Protein AF-A0A9C9G5C8-F1 (afdb_monomer)

Radius of gyration: 16.07 Å; Cα contacts (8 Å, |Δi|>4): 36; chains: 1; bounding box: 38×28×41 Å

Structure (mmCIF, N/CA/C/O backbone):
data_AF-A0A9C9G5C8-F1
#
_entry.id   AF-A0A9C9G5C8-F1
#
loop_
_atom_site.group_PDB
_atom_site.id
_atom_site.type_symbol
_atom_site.label_atom_id
_atom_site.label_alt_id
_atom_site.label_comp_id
_atom_site.label_asym_id
_atom_site.label_entity_id
_atom_site.label_seq_id
_atom_site.pdbx_PDB_ins_code
_atom_site.Cartn_x
_atom_site.Cartn_y
_atom_site.Cartn_z
_atom_site.occupancy
_atom_site.B_iso_or_equiv
_atom_site.auth_seq_id
_atom_site.auth_comp_id
_atom_site.auth_asym_id
_atom_site.auth_atom_id
_atom_site.pdbx_PDB_model_num
ATOM 1 N N . GLU A 1 1 ? 19.592 -4.039 14.136 1.00 78.94 1 GLU A N 1
ATOM 2 C CA . GLU A 1 1 ? 19.234 -5.448 14.389 1.00 78.94 1 GLU A CA 1
ATOM 3 C C . GLU A 1 1 ? 18.676 -6.034 13.102 1.00 78.94 1 GLU A C 1
ATOM 5 O O . GLU A 1 1 ? 18.090 -5.281 12.330 1.00 78.94 1 GLU A O 1
ATOM 10 N N . THR A 1 2 ? 18.926 -7.310 12.820 1.00 92.56 2 THR A N 1
ATOM 11 C CA . THR A 1 2 ? 18.405 -7.974 11.616 1.00 92.56 2 THR A CA 1
ATOM 12 C C . THR A 1 2 ? 17.088 -8.651 11.969 1.00 92.56 2 THR A C 1
ATOM 14 O O . THR A 1 2 ? 17.064 -9.458 12.891 1.00 92.56 2 THR A O 1
ATOM 17 N N . VAL A 1 3 ? 16.016 -8.328 11.244 1.00 94.50 3 VAL A N 1
ATOM 18 C CA . VAL A 1 3 ? 14.692 -8.940 11.437 1.00 94.50 3 VAL A CA 1
ATOM 19 C C . VAL A 1 3 ? 14.530 -10.195 10.579 1.00 94.50 3 VAL A C 1
ATOM 21 O O . VAL A 1 3 ? 15.065 -10.274 9.469 1.00 94.50 3 VAL A O 1
ATOM 24 N N . GLU A 1 4 ? 13.798 -11.171 11.107 1.00 95.94 4 GLU A N 1
ATOM 25 C CA . G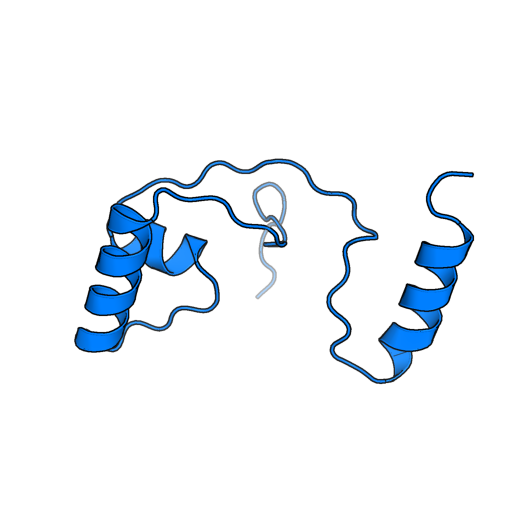LU A 1 4 ? 13.357 -12.364 10.379 1.00 95.94 4 GLU A CA 1
ATOM 26 C C . GLU A 1 4 ? 12.313 -11.966 9.311 1.00 95.94 4 GLU A C 1
ATOM 28 O O . GLU A 1 4 ? 11.609 -10.971 9.488 1.00 95.94 4 GLU A O 1
ATOM 33 N N . ARG A 1 5 ? 12.290 -12.650 8.156 1.00 95.56 5 ARG A N 1
ATOM 34 C CA . ARG A 1 5 ? 11.513 -12.233 6.969 1.00 95.56 5 ARG A CA 1
ATOM 35 C C . ARG A 1 5 ? 10.466 -13.242 6.493 1.00 95.56 5 ARG A C 1
ATOM 37 O O . ARG A 1 5 ? 9.823 -12.962 5.488 1.00 95.56 5 ARG A O 1
ATOM 44 N N . ASN A 1 6 ? 10.310 -14.390 7.148 1.00 94.94 6 ASN A N 1
ATOM 45 C CA . ASN A 1 6 ? 9.430 -15.457 6.660 1.00 94.94 6 ASN A CA 1
ATOM 46 C C . ASN A 1 6 ? 7.957 -15.025 6.640 1.00 94.94 6 ASN A C 1
ATOM 48 O O . ASN A 1 6 ? 7.229 -15.430 5.740 1.00 94.94 6 ASN A O 1
ATOM 52 N N . ASP A 1 7 ? 7.559 -14.148 7.564 1.00 92.62 7 ASP A N 1
ATOM 53 C CA . ASP A 1 7 ? 6.183 -13.648 7.685 1.00 92.62 7 ASP A CA 1
ATOM 54 C C . ASP A 1 7 ? 6.034 -12.165 7.285 1.00 92.62 7 ASP A C 1
ATOM 56 O O . ASP A 1 7 ? 5.029 -11.526 7.597 1.00 92.62 7 ASP A O 1
ATOM 60 N N . LEU A 1 8 ? 7.030 -11.588 6.598 1.00 94.75 8 LEU A N 1
ATOM 61 C CA . LEU A 1 8 ? 6.993 -10.190 6.161 1.00 94.75 8 LEU A CA 1
ATOM 62 C C . LEU A 1 8 ? 6.549 -10.060 4.706 1.00 94.75 8 LEU A C 1
ATOM 64 O O . LEU A 1 8 ? 7.112 -10.676 3.805 1.00 94.75 8 LEU A O 1
ATOM 68 N N . TRP A 1 9 ? 5.584 -9.171 4.488 1.00 95.31 9 TRP A N 1
ATOM 69 C CA . TRP A 1 9 ? 5.005 -8.886 3.180 1.00 95.31 9 TRP A CA 1
ATOM 70 C C . TRP A 1 9 ? 5.190 -7.415 2.813 1.00 95.31 9 TRP A C 1
ATOM 72 O O . TRP A 1 9 ? 5.169 -6.533 3.673 1.00 95.31 9 TRP A O 1
ATOM 82 N N . HIS A 1 10 ? 5.346 -7.140 1.519 1.00 95.69 10 HIS A N 1
ATOM 83 C CA . HIS A 1 10 ? 5.270 -5.780 0.997 1.00 95.69 10 HIS A CA 1
ATOM 84 C C . HIS A 1 10 ? 3.802 -5.400 0.792 1.00 95.69 10 HIS A C 1
ATOM 86 O O . HIS A 1 10 ? 3.113 -6.019 -0.016 1.00 95.69 10 HIS A O 1
ATOM 92 N N . ALA A 1 11 ? 3.331 -4.371 1.497 1.00 96.06 11 ALA A N 1
ATOM 93 C CA . ALA A 1 11 ? 2.017 -3.795 1.239 1.00 96.06 11 ALA A CA 1
ATOM 94 C C . ALA A 1 11 ? 2.004 -3.124 -0.147 1.00 96.06 11 ALA A C 1
ATOM 96 O O . ALA A 1 11 ? 2.779 -2.200 -0.411 1.00 96.06 11 ALA A O 1
ATOM 97 N N . LEU A 1 12 ? 1.131 -3.612 -1.030 1.00 97.25 12 LEU A N 1
ATOM 98 C CA . LEU A 1 12 ? 0.887 -3.076 -2.371 1.00 97.25 12 LEU A CA 1
ATOM 99 C C . LEU A 1 12 ? -0.515 -2.451 -2.447 1.00 97.25 12 LEU A C 1
ATOM 101 O O . LEU A 1 12 ? -1.285 -2.479 -1.484 1.00 97.25 12 LEU A O 1
ATOM 105 N N . THR A 1 13 ? -0.852 -1.892 -3.608 1.00 96.94 13 THR A N 1
ATOM 106 C CA . THR A 1 13 ? -2.197 -1.402 -3.939 1.00 96.94 13 THR A CA 1
ATOM 107 C C . THR A 1 13 ? -2.662 -2.013 -5.271 1.00 96.94 13 THR A C 1
ATOM 109 O O . THR A 1 13 ? -1.815 -2.434 -6.060 1.00 96.94 13 THR A O 1
ATOM 112 N N . PRO A 1 14 ? -3.974 -2.089 -5.569 1.00 97.94 14 PRO A N 1
ATOM 113 C CA . PRO A 1 14 ? -5.112 -1.600 -4.784 1.00 97.94 14 PRO A CA 1
ATOM 114 C C . PRO A 1 14 ? -5.336 -2.352 -3.467 1.00 97.94 14 PRO A C 1
ATOM 116 O O . PRO A 1 14 ? -5.130 -3.559 -3.396 1.00 97.94 14 PRO A O 1
ATOM 119 N N . GLN A 1 15 ? -5.824 -1.642 -2.449 1.00 98.38 15 GLN A N 1
ATOM 120 C CA . GLN A 1 15 ? -6.359 -2.235 -1.220 1.00 98.38 15 GLN A CA 1
ATOM 121 C C . GLN A 1 15 ? -7.883 -2.066 -1.213 1.00 98.38 15 GLN A C 1
ATOM 123 O O . GLN A 1 15 ? -8.392 -0.994 -1.544 1.00 98.38 15 GLN A O 1
ATOM 128 N N . ILE A 1 16 ? -8.629 -3.129 -0.897 1.00 98.38 16 ILE A N 1
ATOM 129 C CA . ILE A 1 16 ? -10.089 -3.164 -1.072 1.00 98.38 16 ILE A CA 1
ATOM 130 C C . ILE A 1 16 ? -10.776 -3.342 0.279 1.00 98.38 16 ILE A C 1
ATOM 132 O O . ILE A 1 16 ? -10.597 -4.357 0.947 1.00 98.38 16 ILE A O 1
ATOM 136 N N . PHE A 1 17 ? -11.640 -2.388 0.627 1.00 98.50 17 PHE A N 1
ATOM 137 C CA . PHE A 1 17 ? -12.422 -2.388 1.862 1.00 98.50 17 PHE A CA 1
ATOM 138 C C . PHE A 1 17 ? -13.861 -1.927 1.614 1.00 98.50 17 PHE A C 1
ATOM 140 O O . PHE A 1 17 ? -14.176 -1.312 0.590 1.00 98.50 17 PHE A O 1
ATOM 147 N N . ARG A 1 18 ? -14.761 -2.204 2.565 1.00 98.50 18 ARG A N 1
ATOM 148 C CA . ARG A 1 18 ? -16.095 -1.589 2.567 1.00 98.50 18 ARG A CA 1
ATOM 149 C C . ARG A 1 18 ? -15.952 -0.100 2.866 1.00 98.50 18 ARG A C 1
ATOM 151 O O . ARG A 1 18 ? -15.292 0.272 3.832 1.00 98.50 18 ARG A O 1
ATOM 158 N N . LEU A 1 19 ? -16.616 0.735 2.067 1.00 98.50 19 LEU A N 1
ATOM 159 C CA . LEU A 1 19 ? -16.501 2.193 2.150 1.00 98.50 19 LEU A CA 1
ATOM 160 C C . LEU A 1 19 ? -16.779 2.729 3.562 1.00 98.50 19 LEU A C 1
ATOM 162 O O . LEU A 1 19 ? -15.945 3.435 4.120 1.00 98.50 19 LEU A O 1
ATOM 166 N N . ASP A 1 20 ? -17.911 2.347 4.159 1.00 98.50 20 ASP A N 1
ATOM 167 C CA . ASP A 1 20 ? -18.322 2.852 5.475 1.00 98.50 20 ASP A CA 1
ATOM 168 C C . ASP A 1 20 ? -17.375 2.418 6.604 1.00 98.50 20 ASP A C 1
ATOM 170 O O . ASP A 1 20 ? -17.220 3.116 7.606 1.00 98.50 20 ASP A O 1
ATOM 174 N N . GLU A 1 21 ? -16.763 1.239 6.490 1.00 98.56 21 GLU A N 1
ATOM 175 C CA . GLU A 1 21 ? -15.786 0.738 7.463 1.00 98.56 21 GLU A CA 1
ATOM 176 C C . GLU A 1 21 ? -14.465 1.489 7.326 1.00 98.56 21 GLU A C 1
ATOM 178 O O . GLU A 1 21 ? -13.978 2.034 8.316 1.00 98.56 21 GLU A O 1
ATOM 183 N N . LEU A 1 22 ? -13.957 1.613 6.097 1.00 98.81 22 LEU A N 1
ATOM 184 C CA . LEU A 1 22 ? -12.717 2.324 5.809 1.00 98.81 22 LEU A CA 1
ATOM 185 C C . LEU A 1 22 ? -12.800 3.801 6.203 1.00 98.81 22 LEU A C 1
ATOM 187 O O . LEU A 1 22 ? -11.904 4.323 6.863 1.00 98.81 22 LEU A O 1
ATOM 191 N N . GLN A 1 23 ? -13.893 4.479 5.851 1.00 98.69 23 GLN A N 1
ATOM 192 C CA . GLN A 1 23 ? -14.075 5.891 6.174 1.00 98.69 23 GLN A CA 1
ATOM 193 C C . GLN A 1 23 ? -14.088 6.129 7.689 1.00 98.69 23 GLN A C 1
ATOM 195 O O . GLN A 1 23 ? -13.486 7.095 8.163 1.00 98.69 23 GLN A O 1
ATOM 200 N N . ARG A 1 24 ? -14.754 5.254 8.456 1.00 9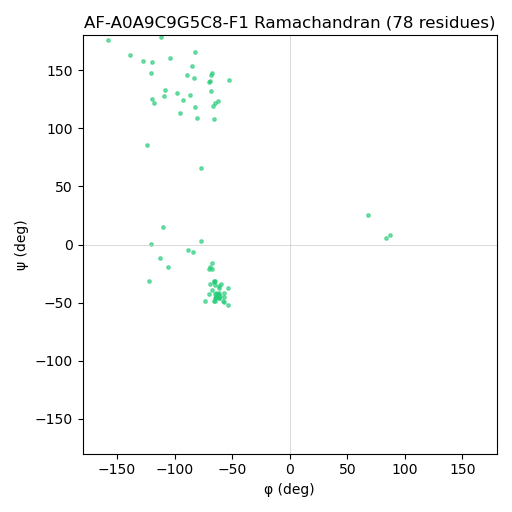8.69 24 ARG A N 1
ATOM 201 C CA . ARG A 1 24 ? -14.744 5.324 9.924 1.00 98.69 24 ARG A CA 1
ATOM 202 C C . ARG A 1 24 ? -13.348 5.072 10.480 1.00 98.69 24 ARG A C 1
ATOM 204 O O . ARG A 1 24 ? -12.893 5.879 11.282 1.00 98.69 24 ARG A O 1
ATOM 211 N N . ALA A 1 25 ? -12.668 4.018 10.026 1.00 98.62 25 ALA A N 1
ATOM 212 C CA . ALA A 1 25 ? -11.321 3.678 10.479 1.00 98.62 25 ALA A CA 1
ATOM 213 C C . ALA A 1 25 ? -10.333 4.833 10.248 1.00 98.62 25 ALA A C 1
ATOM 215 O O . ALA A 1 25 ? -9.684 5.281 11.190 1.00 98.62 25 ALA A O 1
ATOM 216 N N . LEU A 1 26 ? -10.302 5.397 9.035 1.00 98.62 26 LEU A N 1
ATOM 217 C CA . LEU A 1 26 ? -9.447 6.541 8.699 1.00 98.62 26 LEU A CA 1
ATOM 218 C C . LEU A 1 26 ? -9.791 7.794 9.514 1.00 98.62 26 LEU A C 1
ATOM 220 O O . LEU A 1 26 ? -8.892 8.481 9.996 1.00 98.62 26 LEU A O 1
ATOM 224 N N . SER A 1 27 ? -11.082 8.096 9.691 1.00 98.44 27 SER A N 1
ATOM 225 C CA . SER A 1 27 ? -11.509 9.273 10.462 1.00 98.44 27 SER A CA 1
ATOM 226 C C . SER A 1 27 ? -11.117 9.156 11.936 1.00 98.44 27 SER A C 1
ATOM 228 O O . SER A 1 27 ? -10.645 10.127 12.524 1.00 98.44 27 SER A O 1
ATOM 230 N N . THR A 1 28 ? -11.290 7.971 12.527 1.00 98.38 28 THR A N 1
ATOM 231 C CA . THR A 1 28 ? -10.887 7.689 13.908 1.00 98.38 28 THR A CA 1
ATOM 232 C C . THR A 1 28 ? -9.373 7.758 14.062 1.00 98.38 28 THR A C 1
ATOM 234 O O . THR A 1 28 ? -8.897 8.477 14.936 1.00 98.38 28 THR A O 1
ATOM 237 N N . ALA A 1 29 ? -8.615 7.100 13.180 1.00 98.19 29 ALA A N 1
ATOM 238 C CA . ALA A 1 29 ? -7.155 7.126 13.218 1.00 98.19 29 ALA A CA 1
ATOM 239 C C . ALA A 1 29 ? -6.607 8.560 13.129 1.00 98.19 29 ALA A C 1
ATOM 241 O O . ALA A 1 29 ? -5.726 8.942 13.900 1.00 98.19 29 ALA A O 1
ATOM 242 N N . LEU A 1 30 ? -7.194 9.390 12.257 1.00 97.69 30 LEU A N 1
ATOM 243 C CA . LEU A 1 30 ? -6.845 10.805 12.140 1.00 97.69 30 LEU A CA 1
ATOM 244 C C . LEU A 1 30 ? -7.171 11.594 13.418 1.00 97.69 30 LEU A C 1
ATOM 246 O O . LEU A 1 30 ? -6.350 12.391 13.868 1.00 97.69 30 LEU A O 1
ATOM 250 N N . ALA A 1 31 ? -8.35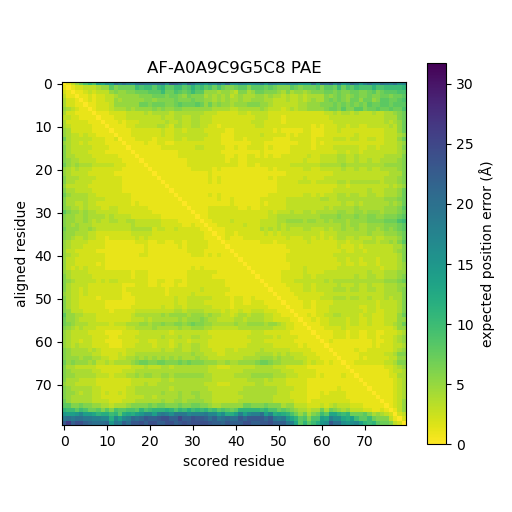2 11.384 14.007 1.00 98.00 31 ALA A N 1
ATOM 251 C CA . ALA A 1 31 ? -8.772 12.070 15.231 1.00 98.00 31 ALA A CA 1
ATOM 252 C C . ALA A 1 31 ? -7.910 11.693 16.448 1.00 98.00 31 ALA A C 1
ATOM 254 O O . ALA A 1 31 ? -7.681 12.525 17.326 1.00 98.00 31 ALA A O 1
ATOM 255 N N . GLU A 1 32 ? -7.415 10.458 16.487 1.00 97.50 32 GLU A N 1
ATOM 256 C CA . GLU A 1 32 ? -6.555 9.935 17.551 1.00 97.50 32 GLU A CA 1
ATOM 257 C C . GLU A 1 32 ? -5.059 10.196 17.307 1.00 97.50 32 GLU A C 1
ATOM 259 O O . GLU A 1 32 ? -4.234 9.901 18.171 1.00 97.50 32 GLU A O 1
ATOM 264 N N . GLY A 1 33 ? -4.690 10.768 16.155 1.00 96.69 33 GLY A N 1
ATOM 265 C CA . GLY A 1 33 ? -3.297 11.041 15.796 1.00 96.69 33 GLY A CA 1
ATOM 266 C C . GLY A 1 33 ? -2.466 9.778 15.548 1.00 96.69 33 GLY A C 1
ATOM 267 O O . GLY A 1 33 ? -1.246 9.803 15.721 1.00 96.69 33 GLY A O 1
ATOM 268 N N . GLN A 1 34 ? -3.111 8.674 15.167 1.00 96.50 34 GLN A N 1
ATOM 269 C CA . GLN A 1 34 ? -2.439 7.427 14.815 1.00 96.50 34 GLN A CA 1
ATOM 270 C C . GLN A 1 34 ? -1.673 7.594 13.495 1.00 96.50 34 GLN A C 1
ATOM 272 O O . GLN A 1 34 ? -2.144 8.240 12.556 1.00 96.50 34 GLN A O 1
ATOM 277 N N . GLN A 1 35 ? -0.475 7.012 13.414 1.00 95.25 35 GLN A N 1
ATOM 278 C CA . GLN A 1 35 ? 0.299 7.004 12.175 1.00 95.25 35 GLN A CA 1
ATOM 279 C C . GLN A 1 35 ? -0.218 5.907 11.247 1.00 95.25 35 GLN A C 1
ATOM 281 O O . GLN A 1 35 ? 0.008 4.728 11.490 1.00 95.25 35 GLN A O 1
ATOM 286 N N . VAL A 1 36 ? -0.877 6.322 10.170 1.00 96.81 36 VAL A N 1
ATOM 287 C CA . VAL A 1 36 ? -1.401 5.449 9.116 1.00 96.81 36 VAL A CA 1
ATOM 288 C C . VAL A 1 36 ? -0.564 5.652 7.857 1.00 96.81 36 VAL A C 1
ATOM 290 O O . VAL A 1 36 ? -0.372 6.789 7.420 1.00 96.81 36 VAL A O 1
ATOM 293 N N . THR A 1 37 ? -0.052 4.565 7.279 1.00 96.06 37 THR A N 1
ATOM 294 C CA . THR A 1 37 ? 0.775 4.605 6.056 1.00 96.06 37 THR A CA 1
ATOM 295 C C . THR A 1 37 ? 0.042 4.124 4.808 1.00 96.06 37 THR A C 1
ATOM 297 O O . THR A 1 37 ? 0.475 4.422 3.697 1.00 96.06 37 THR A O 1
ATOM 300 N N . ASP A 1 38 ? -1.045 3.384 4.997 1.00 97.50 38 ASP A N 1
ATOM 301 C CA . ASP A 1 38 ? -1.919 2.816 3.973 1.00 97.50 38 ASP A CA 1
ATOM 302 C C . ASP A 1 38 ? -3.308 2.526 4.571 1.00 97.50 38 ASP A C 1
ATOM 304 O O . ASP A 1 38 ? -3.540 2.712 5.764 1.00 97.50 38 ASP A O 1
ATOM 308 N N . GLU A 1 39 ? -4.264 2.075 3.767 1.00 98.38 39 GLU A N 1
ATOM 309 C CA . GLU A 1 39 ? -5.617 1.813 4.257 1.00 98.38 39 GLU A CA 1
ATOM 310 C C . GLU A 1 39 ? -5.675 0.603 5.211 1.00 98.38 39 GLU A C 1
ATOM 312 O O . GLU A 1 39 ? -6.439 0.621 6.179 1.00 98.38 39 GLU A O 1
ATOM 317 N N . ALA A 1 40 ? -4.851 -0.424 4.985 1.00 98.3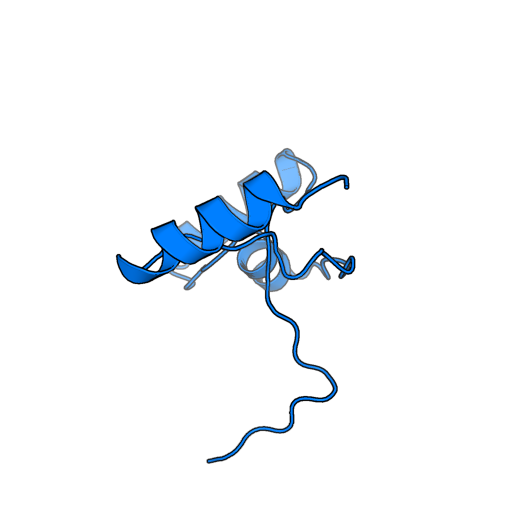1 40 ALA A N 1
ATOM 318 C CA . ALA A 1 40 ? -4.768 -1.610 5.831 1.00 98.31 40 ALA A CA 1
ATOM 319 C C . ALA A 1 40 ? -4.350 -1.276 7.270 1.00 98.31 40 ALA A C 1
ATOM 321 O O . ALA A 1 40 ? -5.024 -1.726 8.196 1.00 98.31 40 ALA A O 1
ATOM 322 N N . SER A 1 41 ? -3.342 -0.422 7.477 1.00 97.94 41 SER A N 1
ATOM 323 C CA . SER A 1 41 ? -2.931 0.001 8.827 1.00 97.94 41 SER A CA 1
ATOM 324 C C . SER A 1 41 ? -4.045 0.738 9.583 1.00 97.94 41 SER A C 1
ATOM 326 O O . SER A 1 41 ? -4.229 0.518 10.781 1.00 97.94 41 SER A O 1
ATOM 328 N N . ALA A 1 42 ? -4.869 1.547 8.904 1.00 98.31 42 ALA A N 1
ATOM 329 C CA . ALA A 1 42 ? -6.0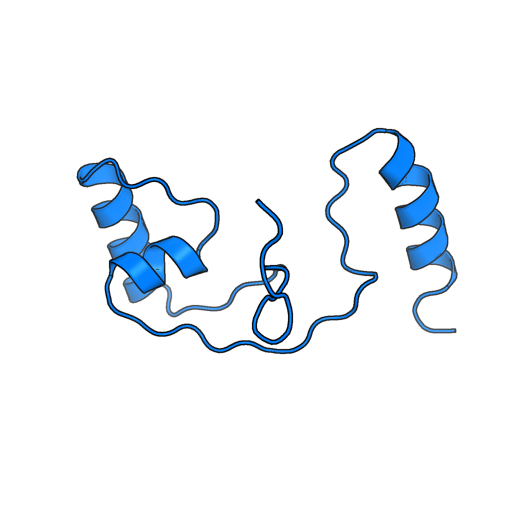52 2.147 9.534 1.00 98.31 42 ALA A CA 1
ATOM 330 C C . ALA A 1 42 ? -7.074 1.083 9.965 1.00 98.31 42 ALA A C 1
ATOM 332 O O . ALA A 1 42 ? -7.659 1.161 11.048 1.00 98.31 42 ALA A O 1
ATOM 333 N N . MET A 1 43 ? -7.292 0.077 9.118 1.00 98.62 43 MET A N 1
ATOM 334 C CA . MET A 1 43 ? -8.221 -1.018 9.395 1.00 98.62 43 MET A CA 1
ATOM 335 C C . MET A 1 43 ? -7.731 -1.903 10.549 1.00 98.62 43 MET A C 1
ATOM 337 O O . MET A 1 43 ? -8.532 -2.294 11.399 1.00 98.62 43 MET A O 1
ATOM 341 N N . GLU A 1 44 ? -6.428 -2.163 10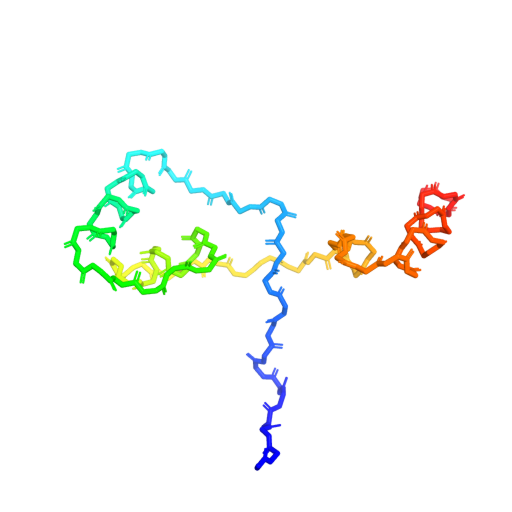.631 1.00 98.12 44 GLU A N 1
ATOM 342 C CA . GLU A 1 44 ? -5.789 -2.872 11.744 1.00 98.12 44 GLU A CA 1
ATOM 343 C C . GLU A 1 44 ? -5.959 -2.119 13.066 1.00 98.12 44 GLU A C 1
ATOM 345 O O . GLU A 1 44 ? -6.375 -2.709 14.064 1.00 98.12 44 GLU A O 1
ATOM 350 N N . HIS A 1 45 ? -5.733 -0.800 13.073 1.00 97.62 45 HIS A N 1
ATOM 351 C CA . HIS A 1 45 ? -5.988 0.035 14.249 1.00 97.62 45 HIS A CA 1
ATOM 352 C C . HIS A 1 45 ? -7.455 0.001 14.699 1.00 97.62 45 HIS A C 1
ATOM 354 O O . HIS A 1 45 ? -7.736 0.031 15.897 1.00 97.62 45 HIS A O 1
ATOM 360 N N . ALA A 1 46 ? -8.392 -0.114 13.755 1.00 97.56 46 ALA A N 1
ATOM 361 C CA . ALA A 1 46 ? -9.815 -0.287 14.036 1.00 97.56 46 ALA A CA 1
ATOM 362 C C . ALA A 1 46 ? -10.198 -1.725 14.462 1.00 97.56 46 ALA A C 1
ATOM 364 O O . ALA A 1 46 ? -11.377 -1.998 14.698 1.00 97.56 46 ALA A O 1
ATOM 365 N N . GLY A 1 47 ? -9.226 -2.637 14.590 1.00 97.94 47 GLY A N 1
ATOM 366 C CA . GLY A 1 47 ? -9.408 -4.008 15.074 1.00 97.94 47 GLY A CA 1
ATOM 367 C C . GLY A 1 47 ? -9.778 -5.032 13.999 1.00 97.94 47 GLY A C 1
ATOM 368 O O . GLY A 1 47 ? -10.112 -6.170 14.336 1.00 97.94 47 GLY A O 1
ATOM 369 N N . TYR A 1 48 ? -9.734 -4.656 12.720 1.00 98.44 48 TYR A N 1
ATOM 370 C CA . TYR A 1 48 ? -9.933 -5.590 11.612 1.00 98.44 48 TYR A CA 1
ATOM 371 C C . TYR A 1 48 ? -8.644 -6.354 11.286 1.00 98.44 48 TYR A C 1
ATOM 373 O O . TYR A 1 48 ? -7.551 -5.987 11.704 1.00 98.44 48 TYR A O 1
ATOM 381 N N . GLN A 1 49 ? -8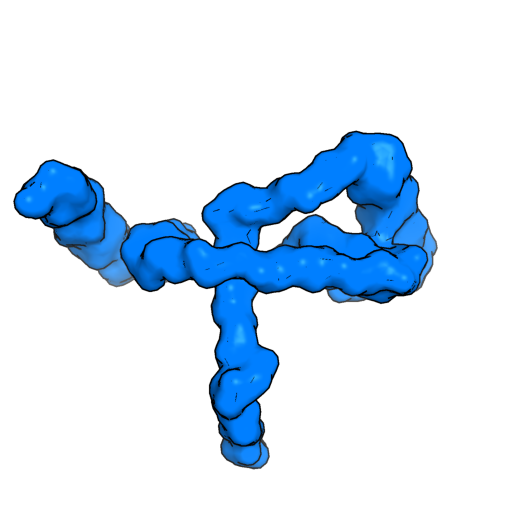.784 -7.427 10.507 1.00 98.00 49 GLN A N 1
ATOM 382 C CA . GLN A 1 49 ? -7.673 -8.238 10.007 1.00 98.00 49 GLN A CA 1
ATOM 383 C C . GLN A 1 49 ? -7.757 -8.293 8.476 1.00 98.00 49 GLN A C 1
ATOM 385 O O . GLN A 1 49 ? -8.413 -9.191 7.937 1.00 98.00 49 GLN A O 1
ATOM 390 N N . PRO A 1 50 ? -7.187 -7.301 7.765 1.00 98.00 50 PRO A N 1
ATOM 391 C CA . PRO A 1 50 ? -7.113 -7.326 6.309 1.00 98.00 50 PRO A CA 1
ATOM 392 C C . PRO A 1 50 ? -6.479 -8.628 5.807 1.00 98.00 50 PRO A C 1
ATOM 394 O O . PRO A 1 50 ? -5.540 -9.155 6.401 1.00 98.00 50 PRO A O 1
ATOM 397 N N . LEU A 1 51 ? -7.006 -9.162 4.707 1.00 97.88 51 LEU A N 1
ATOM 398 C CA . LEU A 1 51 ? -6.453 -10.361 4.084 1.00 97.88 51 LEU A CA 1
ATOM 399 C C . LEU A 1 51 ? -5.275 -9.992 3.184 1.00 97.88 51 LEU A C 1
ATOM 401 O O . LEU A 1 51 ? -5.322 -8.989 2.473 1.00 97.88 51 LEU A O 1
ATOM 405 N N . LEU A 1 52 ? -4.261 -10.854 3.159 1.00 97.19 52 LEU A N 1
ATOM 406 C CA . LEU A 1 52 ? -3.171 -10.768 2.195 1.00 97.19 52 LEU A CA 1
ATOM 407 C C . LEU A 1 52 ? -3.553 -11.512 0.916 1.00 97.19 52 LEU A C 1
ATOM 409 O O . LEU A 1 52 ? -3.962 -12.674 0.949 1.00 97.19 52 LEU A O 1
ATOM 413 N N . VAL A 1 53 ? -3.400 -10.830 -0.214 1.00 96.69 53 VAL A N 1
ATOM 414 C CA . VAL A 1 53 ? -3.504 -11.407 -1.555 1.00 96.69 53 VAL A CA 1
ATOM 415 C C . VAL A 1 53 ? -2.157 -11.188 -2.225 1.00 96.69 53 VAL A C 1
ATOM 417 O O . VAL A 1 53 ? -1.675 -10.057 -2.274 1.00 96.69 53 VAL A O 1
ATOM 420 N N . GLU A 1 54 ? -1.534 -12.262 -2.708 1.00 96.38 54 GLU A N 1
ATOM 421 C CA . GLU A 1 54 ? -0.239 -12.170 -3.379 1.00 96.38 54 GLU A CA 1
ATOM 422 C C . GLU A 1 54 ? -0.362 -11.315 -4.650 1.00 96.38 54 GLU A C 1
ATOM 424 O O . GLU A 1 54 ? -1.198 -11.576 -5.517 1.00 96.38 54 GLU A O 1
ATOM 429 N N . GLY A 1 55 ? 0.449 -10.259 -4.726 1.00 93.25 55 GLY A N 1
ATOM 430 C CA . GLY A 1 55 ? 0.521 -9.356 -5.870 1.00 93.25 55 GLY A CA 1
ATOM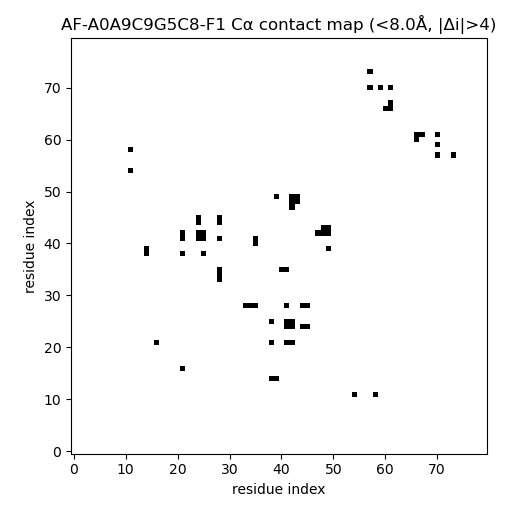 431 C C . GLY A 1 55 ? 1.760 -9.619 -6.718 1.00 93.25 55 GLY A C 1
ATOM 432 O O . GLY A 1 55 ? 2.744 -10.194 -6.252 1.00 93.25 55 GLY A O 1
ATOM 433 N N . HIS A 1 56 ? 1.736 -9.165 -7.969 1.00 93.88 56 HIS A N 1
ATOM 434 C CA . HIS A 1 56 ? 2.924 -9.231 -8.812 1.00 93.88 56 HIS A CA 1
ATOM 435 C C . HIS A 1 56 ? 3.995 -8.238 -8.340 1.00 93.88 56 HIS A C 1
ATOM 437 O O . HIS A 1 56 ? 3.704 -7.097 -7.984 1.00 93.88 56 HIS A O 1
ATOM 443 N N . HIS A 1 57 ? 5.253 -8.677 -8.372 1.00 91.38 57 HIS A N 1
ATOM 444 C CA . HIS A 1 57 ? 6.413 -7.885 -7.951 1.00 91.38 57 HIS A CA 1
ATOM 445 C C . HIS A 1 57 ? 6.709 -6.679 -8.860 1.00 91.38 57 HIS A C 1
ATOM 447 O O . HIS A 1 57 ? 7.466 -5.792 -8.474 1.00 91.38 57 HIS A O 1
ATOM 453 N N . ASP A 1 58 ? 6.139 -6.657 -10.065 1.00 94.25 58 ASP A N 1
ATOM 454 C CA . ASP A 1 58 ? 6.268 -5.572 -11.037 1.00 94.25 58 ASP A CA 1
ATOM 455 C C . ASP A 1 58 ? 5.265 -4.425 -10.799 1.00 94.25 58 ASP A C 1
ATOM 457 O O . ASP A 1 58 ? 5.383 -3.363 -11.412 1.00 94.25 58 ASP A O 1
ATOM 461 N N . ASN A 1 59 ? 4.331 -4.587 -9.853 1.00 95.69 59 ASN A N 1
ATOM 462 C CA . ASN A 1 59 ? 3.438 -3.536 -9.371 1.00 95.69 59 ASN A CA 1
ATOM 463 C C . ASN A 1 59 ? 4.175 -2.588 -8.411 1.00 95.69 59 ASN A C 1
ATOM 465 O O . ASN A 1 59 ? 3.939 -2.552 -7.200 1.00 95.69 59 ASN A O 1
ATOM 469 N N . ILE A 1 60 ? 5.143 -1.864 -8.961 1.00 96.50 60 ILE A N 1
ATOM 470 C CA . ILE A 1 60 ? 6.031 -0.997 -8.196 1.00 96.50 60 ILE A CA 1
ATOM 471 C C . ILE A 1 60 ? 5.435 0.392 -7.962 1.00 96.50 60 ILE A C 1
ATOM 473 O O . ILE A 1 60 ? 4.677 0.933 -8.765 1.00 96.50 60 ILE A O 1
ATOM 477 N N . LYS A 1 61 ? 5.874 1.027 -6.873 1.00 97.19 61 LYS A N 1
ATOM 478 C CA . LYS A 1 61 ? 5.677 2.456 -6.630 1.00 97.19 61 LYS A CA 1
ATOM 479 C C . LYS A 1 61 ? 6.910 3.224 -7.101 1.00 97.19 61 LYS A C 1
ATOM 481 O O . LYS A 1 61 ? 7.961 3.120 -6.474 1.00 97.19 61 LYS A O 1
ATOM 486 N N . ILE A 1 62 ? 6.761 4.043 -8.140 1.00 97.75 62 ILE A N 1
ATOM 487 C CA . ILE A 1 62 ? 7.804 4.979 -8.586 1.00 97.75 62 ILE A CA 1
ATOM 488 C C . ILE A 1 62 ? 8.010 6.030 -7.486 1.00 97.75 62 ILE A C 1
ATOM 490 O O . ILE A 1 62 ? 7.150 6.878 -7.252 1.00 97.75 62 ILE A O 1
ATOM 494 N N . THR A 1 63 ? 9.135 5.942 -6.783 1.00 97.44 63 THR A N 1
ATOM 495 C CA . THR A 1 63 ? 9.485 6.762 -5.611 1.00 97.44 63 THR A CA 1
ATOM 496 C C . THR A 1 63 ? 10.797 7.524 -5.830 1.00 97.44 63 THR A C 1
ATOM 498 O O . THR A 1 63 ? 10.961 8.638 -5.331 1.00 97.44 63 THR A O 1
ATOM 501 N N . HIS A 1 64 ? 11.717 6.954 -6.606 1.00 97.94 64 HIS A N 1
ATOM 502 C CA . HIS A 1 64 ? 13.012 7.520 -6.966 1.00 97.94 64 HIS A CA 1
ATOM 503 C C . HIS A 1 64 ? 13.143 7.699 -8.486 1.00 97.94 64 HIS A C 1
ATOM 505 O O . HIS A 1 64 ? 12.468 7.005 -9.245 1.00 97.94 64 HIS A O 1
ATOM 511 N N . PRO A 1 65 ? 14.024 8.605 -8.960 1.00 97.56 65 PRO A N 1
ATOM 512 C CA . PRO A 1 65 ? 14.233 8.811 -10.395 1.00 97.56 65 PRO A CA 1
ATOM 513 C C . PRO A 1 65 ? 14.574 7.526 -11.162 1.00 97.56 65 PRO A C 1
ATOM 515 O O . PRO A 1 65 ? 14.087 7.330 -12.273 1.00 97.56 65 PRO A O 1
ATOM 518 N N . ASP A 1 66 ? 15.354 6.636 -10.545 1.00 96.06 66 ASP A N 1
ATOM 519 C CA . ASP A 1 66 ? 15.802 5.384 -11.162 1.00 96.06 66 ASP A CA 1
ATOM 520 C C . ASP A 1 66 ? 14.658 4.367 -11.358 1.00 96.06 66 ASP A C 1
ATOM 522 O O . ASP A 1 66 ? 14.760 3.487 -12.214 1.00 96.06 66 ASP A O 1
ATOM 526 N N . ASP A 1 67 ? 13.534 4.517 -10.643 1.00 97.75 67 ASP A N 1
ATOM 527 C CA . ASP A 1 67 ? 12.371 3.629 -10.775 1.00 97.75 67 ASP A CA 1
ATOM 528 C C . ASP A 1 67 ? 11.679 3.781 -12.139 1.00 97.75 67 ASP A C 1
ATOM 530 O O . ASP A 1 67 ? 10.979 2.871 -12.576 1.00 97.75 67 ASP A O 1
ATOM 534 N N . LEU A 1 68 ? 11.878 4.907 -12.837 1.00 97.81 68 LEU A N 1
ATOM 535 C CA . LEU A 1 68 ? 11.262 5.156 -14.144 1.00 97.81 68 LEU A CA 1
ATOM 536 C C . LEU A 1 68 ? 11.744 4.168 -15.208 1.00 97.81 68 LEU A C 1
ATOM 538 O O . LEU A 1 68 ? 10.925 3.615 -15.939 1.00 97.81 68 LEU A O 1
ATOM 542 N N . ALA A 1 69 ? 13.052 3.912 -15.267 1.00 96.94 69 ALA A N 1
ATOM 543 C CA . ALA A 1 69 ? 13.618 2.957 -16.220 1.00 96.94 69 ALA A CA 1
ATOM 544 C C . ALA A 1 69 ? 13.135 1.525 -15.931 1.00 96.94 69 ALA A C 1
ATOM 546 O O . ALA A 1 69 ? 12.900 0.740 -16.848 1.00 96.94 69 ALA A O 1
ATOM 547 N N . LEU A 1 70 ? 12.949 1.191 -14.649 1.00 96.00 70 LEU A N 1
ATOM 548 C CA . LEU A 1 70 ? 12.409 -0.100 -14.236 1.00 96.00 70 LEU A CA 1
ATOM 549 C C . LEU A 1 70 ? 10.920 -0.236 -14.587 1.00 96.00 70 LEU A C 1
ATOM 551 O O . LEU A 1 70 ? 10.502 -1.282 -15.078 1.00 96.00 70 LEU A O 1
ATOM 555 N N . ALA A 1 71 ? 10.128 0.816 -14.374 1.00 96.81 71 ALA A N 1
ATOM 556 C CA . ALA A 1 71 ? 8.716 0.839 -14.741 1.00 96.81 71 ALA A CA 1
ATOM 557 C C . ALA A 1 71 ? 8.521 0.682 -16.257 1.00 96.81 71 ALA A C 1
ATOM 559 O O . ALA A 1 71 ? 7.671 -0.099 -16.679 1.00 96.81 71 ALA A O 1
ATOM 560 N N . GLU A 1 72 ? 9.329 1.374 -17.069 1.00 96.62 72 GLU A N 1
ATOM 561 C CA . GLU A 1 72 ? 9.333 1.224 -18.531 1.00 96.62 72 GLU A CA 1
ATOM 562 C C . GLU A 1 72 ? 9.634 -0.224 -18.934 1.00 96.62 72 GLU A C 1
ATOM 564 O O . GLU A 1 72 ? 8.868 -0.833 -19.681 1.00 96.62 72 GLU A O 1
ATOM 569 N N . TYR A 1 73 ? 10.679 -0.818 -18.349 1.00 95.75 73 TYR A N 1
ATOM 570 C CA . TYR A 1 73 ? 11.006 -2.223 -18.576 1.00 95.75 73 TYR A CA 1
ATOM 571 C C . TYR A 1 73 ? 9.844 -3.163 -18.222 1.00 95.75 73 TYR A C 1
ATOM 573 O O . TYR A 1 73 ? 9.556 -4.086 -18.986 1.00 95.75 73 TYR A O 1
ATOM 581 N N . TYR A 1 74 ? 9.173 -2.966 -17.084 1.00 95.69 74 TYR A N 1
ATOM 582 C CA . TYR A 1 74 ? 8.039 -3.812 -16.714 1.00 95.69 74 TYR A CA 1
ATOM 583 C C . TYR A 1 74 ? 6.871 -3.661 -17.687 1.00 95.69 74 TYR A C 1
ATOM 585 O O . TYR A 1 74 ? 6.361 -4.672 -18.164 1.00 95.69 74 TYR A O 1
ATOM 593 N N . LEU A 1 75 ? 6.495 -2.436 -18.058 1.00 94.81 75 LEU A N 1
ATOM 594 C CA . LEU A 1 75 ? 5.392 -2.192 -18.994 1.00 94.81 75 LEU A CA 1
ATOM 595 C C . LEU A 1 75 ? 5.643 -2.804 -20.380 1.00 94.81 75 LEU A C 1
ATOM 597 O O . LEU A 1 75 ? 4.723 -3.354 -20.980 1.00 94.81 75 LEU A O 1
ATOM 601 N N . ASP A 1 76 ? 6.885 -2.778 -20.867 1.00 95.50 76 ASP A N 1
ATOM 602 C CA . ASP A 1 76 ? 7.252 -3.357 -22.166 1.00 95.50 76 ASP A CA 1
ATOM 603 C C . ASP A 1 76 ? 7.216 -4.894 -22.197 1.00 95.50 76 ASP A C 1
ATOM 605 O O . ASP A 1 76 ? 7.155 -5.504 -23.278 1.00 95.50 76 ASP A O 1
ATOM 609 N N . ASN A 1 77 ? 7.299 -5.532 -21.028 1.00 91.12 77 ASN A N 1
ATOM 610 C CA . ASN A 1 77 ? 7.381 -6.985 -20.882 1.00 91.12 77 ASN A CA 1
ATOM 611 C C . ASN A 1 77 ? 6.141 -7.608 -20.223 1.00 91.12 77 ASN A C 1
ATOM 613 O O . ASN A 1 77 ? 5.976 -8.824 -20.285 1.00 91.12 77 ASN A O 1
ATOM 617 N N . GLN A 1 78 ? 5.244 -6.806 -19.647 1.00 81.50 78 GLN A N 1
ATOM 618 C CA . GLN A 1 78 ? 3.972 -7.274 -19.104 1.00 81.50 78 GLN A CA 1
ATOM 619 C C . GLN A 1 78 ? 3.065 -7.818 -20.218 1.00 81.50 78 GLN A C 1
ATOM 621 O O . GLN A 1 78 ? 2.717 -7.121 -21.169 1.00 81.50 78 GLN A O 1
ATOM 626 N N . GLY A 1 79 ? 2.657 -9.085 -20.090 1.00 63.44 79 GLY A N 1
ATOM 627 C CA . GLY A 1 79 ? 1.724 -9.739 -21.015 1.00 63.44 79 GLY A CA 1
ATOM 628 C C . GLY A 1 79 ? 2.344 -10.328 -22.289 1.00 63.44 79 GLY A C 1
ATOM 629 O O . GLY A 1 79 ? 1.592 -10.801 -23.144 1.00 63.44 79 GLY A O 1
ATOM 630 N N . LYS A 1 80 ? 3.676 -10.319 -22.419 1.00 53.91 80 LYS A N 1
ATOM 631 C CA . LYS A 1 80 ? 4.404 -11.217 -23.334 1.00 53.91 80 LYS A CA 1
ATOM 632 C C . LYS A 1 80 ? 4.641 -12.568 -22.667 1.00 53.91 80 LYS A C 1
ATOM 634 O O . LYS A 1 80 ? 4.605 -13.575 -23.407 1.00 53.91 80 LYS A O 1
#

Solvent-accessible surface 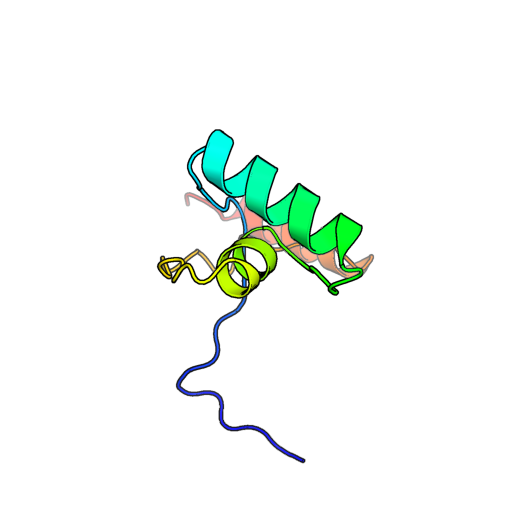area (backbone atoms only — not comparable to full-atom values): 5471 Å² total; per-residue (Å²): 136,86,80,87,59,91,89,63,78,84,89,71,77,90,79,88,73,58,66,74,58,49,54,49,23,47,53,51,34,59,75,71,69,53,93,61,91,52,73,61,54,23,36,42,74,64,70,48,80,80,83,89,72,95,72,68,88,77,73,68,78,80,80,54,83,72,38,53,65,52,51,51,54,43,64,78,53,62,93,116

Sequence (80 aa):
ETVERNDLWHALTPQIFRLDELQRALSTALAEGQQVTDEASAMEHAGYQPLLVEGHHDNIKITHPDDLALAEYYLDNQGK

pLDDT: mean 95.46, std 6.71, range [53.91, 98.81]

Mean predicted aligned error: 3.51 Å

Nearest PDB structures (foldseek):
  1vgu-assembly1_B  TM=9.812E-01  e=2.535E-06  Escherichia coli
  1h3m-assembly1_A  TM=9.882E-01  e=4.628E-06  Escherichia coli BL21(DE3)
  1vgt-assembly1_B  TM=9.927E-01  e=9.657E-06  Escherichia coli
  1inj-assembly1_A-2  TM=9.890E-01  e=1.033E-05  Escherichia coli K-12
  4zdq-assembly2_B  TM=9.527E-01  e=2.634E-05  Burkholderia thailandensis E264

Secondary structure (DSSP, 8-state):
-PPP-TT-----S-----HHHHHHHHHHHHHHT---SSHHHHHHHTT--PPP-PPPTT-----STTHHHHHHHHHHHTT-

Foldseek 3Di:
DDDDPPPDDDDADDDDDDPVLLVVLVVVCVVVVHDDPDSQSSNVVVVDDGDDDDDDPLRDDPDDPVVVVSVVVCVVPPPD